Protein AF-A0A376MKL7-F1 (afdb_monomer_lite)

Sequence (128 aa):
MRRNWVRTDRPVTFGELKTYEEQLQSSGLEPAAINVSLNLPPDLYLMRSTGIDMDINYRYTMPPVKDSSRMDISLNNQFLQSFNLSSKQEANRLLLRIPVLQGLLDGKTDVSIPALKLGATQPAALRL

Secondary structure (DSSP, 8-state):
----PPPSSS---GGGG-SSTTTT---SSSPPP--------TT---TT---EEEEEE---PPPSS----EEEEEETTEEEEEEE--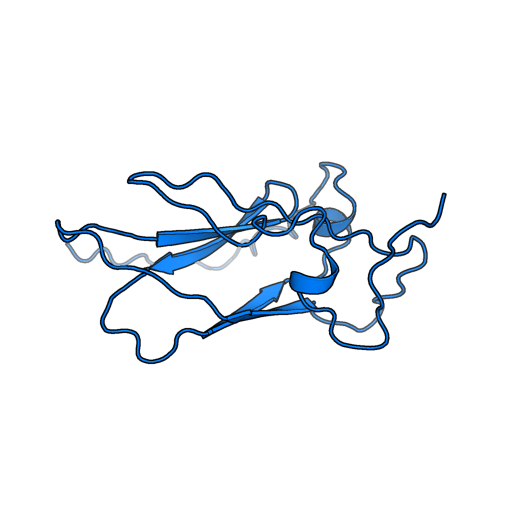TT-S--EEEEEE---HHHHS-SS--------TT---------

InterPro domains:
  IPR018513 Cellulose synthase BcsB, bacterial [PF03170] (3-120)
  IPR018513 Cellulose synthase BcsB, bacterial [PTHR39083] (7-113)

Organism: Escherichia coli (NCBI:txid562)

Radius of gyration: 18.12 Å; chains: 1; bounding box: 46×39×47 Å

pLDDT: mean 73.79, std 15.81, range [39.34, 92.44]

Foldseek 3Di:
DDPPADDPVDDDDLCSQDPDDCLPDFDDPDTDDRDGDHHHDPPPDCVPPQFDKDKDQADDDQDPDDDQDWDWDDALNHTDDIDGDDPPPPGSIDIDTGGPDVCSPVSPPPPPPPDDPPPDPDDDDDDD

Structure (mmCIF, N/CA/C/O backbone):
data_AF-A0A376MKL7-F1
#
_entry.id   AF-A0A376MKL7-F1
#
loop_
_atom_site.group_PDB
_atom_site.id
_atom_site.type_symbol
_atom_site.label_atom_id
_atom_site.label_alt_id
_atom_site.label_comp_id
_atom_site.label_asym_id
_atom_site.label_entity_id
_atom_site.label_seq_id
_atom_site.pdbx_PDB_ins_code
_atom_site.Cartn_x
_atom_site.Cartn_y
_atom_site.Cartn_z
_atom_site.occupancy
_atom_site.B_iso_or_equiv
_atom_site.auth_seq_id
_atom_site.auth_comp_id
_atom_site.auth_asym_id
_atom_site.auth_atom_id
_atom_site.pdbx_PDB_model_num
ATOM 1 N N . MET A 1 1 ? 22.081 -11.818 -8.700 1.00 42.84 1 MET A N 1
ATOM 2 C CA . MET A 1 1 ? 20.933 -11.137 -8.057 1.00 42.84 1 MET A CA 1
ATOM 3 C C . MET A 1 1 ? 19.711 -11.321 -8.947 1.00 42.84 1 MET A C 1
ATOM 5 O O . MET A 1 1 ? 19.760 -10.906 -10.098 1.00 42.84 1 MET A O 1
ATOM 9 N N . ARG A 1 2 ? 18.659 -12.005 -8.482 1.00 52.03 2 ARG A N 1
ATOM 10 C CA . ARG A 1 2 ? 17.437 -12.225 -9.275 1.00 52.03 2 ARG A CA 1
ATOM 11 C C . ARG A 1 2 ? 16.546 -10.991 -9.095 1.00 52.03 2 ARG A C 1
ATOM 13 O O . ARG A 1 2 ? 16.105 -10.735 -7.981 1.00 52.03 2 ARG A O 1
ATOM 20 N N . ARG A 1 3 ? 16.349 -10.180 -10.140 1.00 60.62 3 ARG A N 1
ATOM 21 C CA . ARG A 1 3 ? 15.396 -9.058 -10.083 1.00 60.62 3 ARG A CA 1
ATOM 22 C C . ARG A 1 3 ? 13.985 -9.638 -9.950 1.00 60.62 3 ARG A C 1
ATOM 24 O O . ARG A 1 3 ? 13.602 -10.471 -10.768 1.00 60.62 3 ARG A O 1
ATOM 31 N N . ASN A 1 4 ? 13.250 -9.241 -8.911 1.00 71.75 4 ASN A N 1
ATOM 32 C CA . ASN A 1 4 ? 11.865 -9.664 -8.703 1.00 71.75 4 ASN A CA 1
ATOM 33 C C . ASN A 1 4 ? 10.940 -8.759 -9.525 1.00 71.75 4 ASN A C 1
ATOM 35 O O . ASN A 1 4 ? 10.392 -7.794 -8.994 1.00 71.75 4 ASN A O 1
ATOM 39 N N . TRP A 1 5 ? 10.879 -9.004 -10.836 1.00 79.75 5 TRP A N 1
ATOM 40 C CA . TRP A 1 5 ? 9.982 -8.293 -11.744 1.00 79.75 5 TRP A CA 1
ATOM 41 C C . TRP A 1 5 ? 8.555 -8.822 -11.607 1.00 79.75 5 TRP A C 1
ATOM 43 O O . TRP A 1 5 ? 8.333 -10.033 -11.559 1.00 79.75 5 TRP A O 1
ATOM 53 N N . VAL A 1 6 ? 7.591 -7.907 -11.585 1.00 80.88 6 VAL A N 1
ATOM 54 C CA . VAL A 1 6 ? 6.166 -8.230 -11.604 1.00 80.88 6 VAL A CA 1
ATOM 55 C C . VAL A 1 6 ? 5.836 -8.873 -12.948 1.00 80.88 6 VAL A C 1
ATOM 57 O O . VAL A 1 6 ? 6.171 -8.347 -14.010 1.00 80.88 6 VAL A O 1
ATOM 60 N N . ARG A 1 7 ? 5.178 -10.029 -12.895 1.00 79.38 7 ARG A N 1
ATOM 61 C CA . ARG A 1 7 ? 4.660 -10.713 -14.079 1.00 79.38 7 ARG A CA 1
ATOM 62 C C . ARG A 1 7 ? 3.463 -9.958 -14.647 1.00 79.38 7 ARG A C 1
ATOM 64 O O . ARG A 1 7 ? 2.598 -9.521 -13.900 1.00 79.38 7 ARG A O 1
ATOM 71 N N . THR A 1 8 ? 3.416 -9.826 -15.964 1.00 77.62 8 THR A N 1
ATOM 72 C CA . THR A 1 8 ? 2.377 -9.072 -16.688 1.00 77.62 8 THR A CA 1
ATOM 73 C C . THR A 1 8 ? 1.385 -9.984 -17.402 1.00 77.62 8 THR A C 1
ATOM 75 O O . THR A 1 8 ? 0.336 -9.535 -17.848 1.00 77.62 8 THR A O 1
ATOM 78 N N . ASP A 1 9 ? 1.711 -11.272 -17.492 1.00 79.75 9 ASP A N 1
ATOM 79 C CA . ASP A 1 9 ? 0.916 -12.315 -18.133 1.00 79.75 9 ASP A CA 1
ATOM 80 C C . ASP A 1 9 ? -0.149 -12.917 -17.206 1.00 79.75 9 ASP A C 1
ATOM 82 O O . ASP A 1 9 ? -1.010 -13.672 -17.654 1.00 79.75 9 ASP A O 1
ATOM 86 N N . ARG A 1 10 ? -0.103 -12.590 -15.910 1.00 85.38 10 ARG A N 1
ATOM 87 C CA . ARG A 1 10 ? -1.076 -13.032 -14.910 1.00 85.38 10 ARG A CA 1
ATOM 88 C C . ARG A 1 10 ? -1.248 -12.007 -13.789 1.00 85.38 10 ARG A C 1
ATOM 90 O O . ARG A 1 10 ? -0.333 -11.220 -13.552 1.00 85.38 10 ARG A O 1
ATOM 97 N N . PRO A 1 11 ? -2.353 -12.079 -13.027 1.00 86.19 11 PRO A N 1
ATOM 98 C CA . PRO A 1 11 ? -2.453 -11.383 -11.754 1.00 86.19 11 PRO A CA 1
ATOM 99 C C . PRO A 1 11 ? -1.300 -11.768 -10.816 1.00 86.19 11 PRO A C 1
ATOM 101 O O . PRO A 1 11 ? -0.930 -12.945 -10.699 1.00 86.19 11 PRO A O 1
ATOM 104 N N . VAL A 1 12 ? -0.748 -10.761 -10.144 1.00 89.06 12 VAL A N 1
ATOM 105 C CA . VAL A 1 12 ? 0.264 -10.907 -9.096 1.00 89.06 12 VAL A CA 1
ATOM 106 C C . VAL A 1 12 ? -0.345 -10.428 -7.791 1.00 89.06 12 VAL A C 1
ATOM 108 O O . VAL A 1 12 ? -0.929 -9.348 -7.723 1.00 89.06 12 VAL A O 1
ATOM 111 N N . THR A 1 13 ? -0.232 -11.249 -6.757 1.00 91.56 13 THR A N 1
ATOM 112 C CA . THR A 1 13 ? -0.768 -10.924 -5.437 1.00 91.56 13 THR A CA 1
ATOM 113 C C . THR A 1 13 ? 0.215 -10.053 -4.661 1.00 91.56 13 THR A C 1
ATOM 115 O O . THR A 1 13 ? 1.430 -10.201 -4.790 1.00 91.56 13 THR A O 1
ATOM 118 N N . PHE A 1 14 ? -0.289 -9.201 -3.766 1.00 89.88 14 PHE A N 1
ATOM 119 C CA . PHE A 1 14 ? 0.571 -8.461 -2.835 1.00 89.88 14 PHE A CA 1
ATOM 120 C C . PHE A 1 14 ? 1.452 -9.393 -1.988 1.00 89.88 14 PHE A C 1
ATOM 122 O O . PHE A 1 14 ? 2.567 -9.024 -1.632 1.00 89.88 14 PHE A O 1
ATOM 129 N N . GLY A 1 15 ? 0.985 -10.618 -1.712 1.00 90.25 15 GLY A N 1
ATOM 130 C CA . GLY A 1 15 ? 1.735 -11.649 -0.992 1.00 90.25 15 GLY A CA 1
ATOM 131 C C . GLY A 1 15 ? 3.041 -12.059 -1.679 1.00 90.25 15 GLY A C 1
ATOM 132 O O . GLY A 1 15 ? 4.029 -12.304 -0.994 1.00 90.25 15 GLY A O 1
ATOM 133 N N . GLU A 1 16 ? 3.061 -12.080 -3.014 1.00 89.38 16 GLU A N 1
ATOM 134 C CA . GLU A 1 16 ? 4.250 -12.388 -3.826 1.00 89.38 16 GLU A CA 1
ATOM 135 C C . GLU A 1 16 ? 5.253 -11.226 -3.887 1.00 89.38 16 GLU A C 1
ATOM 137 O O . GLU A 1 16 ? 6.420 -11.421 -4.227 1.00 89.38 16 GLU A O 1
ATOM 142 N N . LEU A 1 17 ? 4.798 -10.013 -3.565 1.00 88.69 17 LEU A N 1
ATOM 143 C CA . LEU A 1 17 ? 5.610 -8.796 -3.550 1.00 88.69 17 LEU A CA 1
ATOM 144 C C . LEU A 1 17 ? 6.203 -8.503 -2.169 1.00 88.69 17 LEU A C 1
ATOM 146 O O . LEU A 1 17 ? 7.007 -7.579 -2.033 1.00 88.69 17 LEU A O 1
ATOM 150 N N . LYS A 1 18 ? 5.811 -9.275 -1.149 1.00 89.88 18 LYS A N 1
ATOM 151 C CA . LYS A 1 18 ? 6.326 -9.115 0.206 1.00 89.88 18 LYS A CA 1
ATOM 152 C C . LYS A 1 18 ? 7.824 -9.392 0.253 1.00 89.88 18 LYS A C 1
ATOM 154 O O . LYS A 1 18 ? 8.314 -10.375 -0.297 1.00 89.88 18 LYS A O 1
ATOM 159 N N . THR A 1 19 ? 8.538 -8.554 0.984 1.00 88.50 19 THR A N 1
ATOM 160 C CA . THR A 1 19 ? 9.938 -8.737 1.356 1.00 88.50 19 THR A CA 1
ATOM 161 C C . THR A 1 19 ? 10.077 -9.343 2.752 1.00 88.50 19 THR A C 1
ATOM 163 O O . THR A 1 19 ? 11.109 -9.942 3.042 1.00 88.50 19 THR A O 1
ATOM 166 N N . TYR A 1 20 ? 9.040 -9.246 3.593 1.00 90.44 20 TYR A N 1
ATOM 167 C CA . TYR A 1 20 ? 8.961 -9.881 4.912 1.00 90.44 20 TYR A CA 1
ATOM 168 C C . TYR A 1 20 ? 7.528 -10.324 5.252 1.00 90.44 20 TYR A C 1
ATOM 170 O O . TYR A 1 20 ? 6.550 -9.883 4.645 1.00 90.44 20 TYR A O 1
ATOM 178 N N . GLU A 1 21 ? 7.402 -11.245 6.208 1.00 87.31 21 GLU A N 1
ATOM 179 C CA . GLU A 1 21 ? 6.165 -11.988 6.482 1.00 87.31 21 GLU A CA 1
ATOM 180 C C . GLU A 1 21 ? 4.968 -11.081 6.810 1.00 87.31 21 GLU A C 1
ATOM 182 O O . GLU A 1 21 ? 3.900 -11.226 6.203 1.00 87.31 21 GLU A O 1
ATOM 187 N N . GLU A 1 22 ? 5.197 -10.094 7.675 1.00 90.38 22 GLU A N 1
ATOM 188 C CA . GLU A 1 22 ? 4.200 -9.179 8.242 1.00 90.38 22 GLU A CA 1
ATOM 189 C C . GLU A 1 22 ? 4.049 -7.853 7.475 1.00 90.38 22 GLU A C 1
ATOM 191 O O . GLU A 1 22 ? 3.503 -6.881 7.985 1.00 90.38 22 GLU A O 1
ATOM 196 N N . GLN A 1 23 ? 4.526 -7.763 6.234 1.00 92.12 23 GLN A N 1
ATOM 197 C CA . GLN A 1 23 ? 4.515 -6.484 5.512 1.00 92.12 23 GLN A CA 1
ATOM 198 C C . GLN A 1 23 ? 3.117 -5.957 5.180 1.00 92.12 23 GLN A C 1
ATOM 200 O O . GLN A 1 23 ? 2.926 -4.752 5.071 1.00 92.12 23 GLN A O 1
ATOM 205 N N . LEU A 1 24 ? 2.137 -6.846 5.012 1.00 92.44 24 LEU A N 1
ATOM 206 C CA . LEU A 1 24 ? 0.766 -6.486 4.625 1.00 92.44 24 LEU A CA 1
ATOM 207 C C . LEU A 1 24 ? -0.162 -6.289 5.826 1.00 92.44 24 LEU A C 1
ATOM 209 O O . LEU A 1 24 ? -1.382 -6.367 5.687 1.00 92.44 24 LEU A O 1
ATOM 213 N N . GLN A 1 25 ? 0.408 -6.061 7.004 1.00 91.69 25 GLN A N 1
ATOM 214 C CA . GLN A 1 25 ? -0.330 -5.750 8.216 1.00 91.69 25 GLN A CA 1
ATOM 215 C C . GLN A 1 25 ? 0.266 -4.515 8.877 1.00 91.69 25 GLN A C 1
ATOM 217 O O . GLN A 1 25 ? 1.464 -4.254 8.808 1.00 91.69 25 GLN A O 1
ATOM 222 N N . SER A 1 26 ? -0.605 -3.751 9.517 1.00 89.69 26 SER A N 1
ATOM 223 C CA . SER A 1 26 ? -0.228 -2.604 10.322 1.00 89.69 26 SER A CA 1
ATOM 224 C C . SER A 1 26 ? -1.195 -2.503 11.492 1.00 89.69 26 SER A C 1
ATOM 226 O O . SER A 1 26 ? -2.359 -2.898 11.383 1.00 89.69 26 SER A O 1
ATOM 228 N N . SER A 1 27 ? -0.702 -2.032 12.630 1.00 86.62 27 SER A N 1
ATOM 229 C CA . SER A 1 27 ? -1.439 -2.009 13.892 1.00 86.62 27 SER A CA 1
ATOM 230 C C . SER A 1 27 ? -1.130 -0.744 14.675 1.00 86.62 27 SER A C 1
ATOM 232 O O . SER A 1 27 ? -0.032 -0.204 14.565 1.00 86.62 27 SER A O 1
ATOM 234 N N . GLY A 1 28 ? -2.069 -0.328 15.518 1.00 82.81 28 GLY A N 1
ATOM 235 C CA . GLY A 1 28 ? -1.962 0.880 16.332 1.00 82.81 28 GLY A CA 1
ATOM 236 C C . GLY A 1 28 ? -3.172 1.786 16.134 1.00 82.81 28 GLY A C 1
ATOM 237 O O . GLY A 1 28 ? -4.056 1.477 15.337 1.00 82.81 28 GLY A O 1
ATOM 238 N N . LEU A 1 29 ? -3.209 2.891 16.881 1.00 76.44 29 LEU A N 1
ATOM 239 C CA . LEU A 1 29 ? -4.232 3.928 16.714 1.00 76.44 29 LEU A CA 1
ATOM 240 C C . LEU A 1 29 ? -4.027 4.695 15.398 1.00 76.44 29 LEU A C 1
ATOM 242 O O . LEU A 1 29 ? -4.984 4.977 14.689 1.00 76.44 29 LEU A O 1
ATOM 246 N N . GLU A 1 30 ? -2.764 4.947 15.051 1.00 81.31 30 GLU A N 1
ATOM 247 C CA . GLU A 1 30 ? -2.329 5.464 13.755 1.00 81.31 30 GLU A CA 1
ATOM 248 C C . GLU A 1 30 ? -1.382 4.433 13.122 1.00 81.31 30 GLU A C 1
ATOM 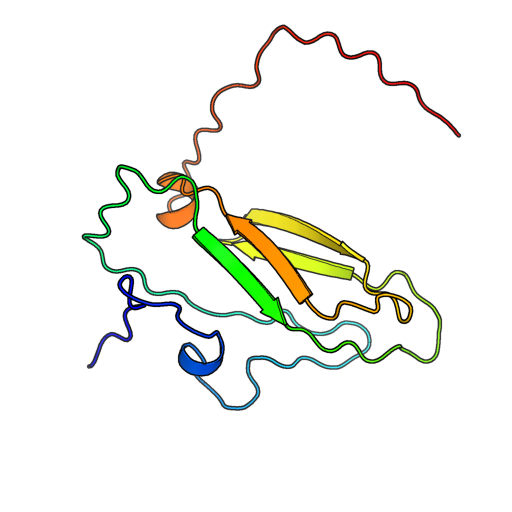250 O O . GLU A 1 30 ? -0.178 4.440 13.396 1.00 81.31 30 GLU A O 1
ATOM 255 N N . PRO A 1 31 ? -1.912 3.467 12.352 1.00 83.44 31 PRO A N 1
ATOM 256 C CA . PRO A 1 31 ? -1.091 2.435 11.738 1.00 83.44 31 PRO A CA 1
ATOM 257 C C . PRO A 1 31 ? -0.117 3.045 10.723 1.00 83.44 31 PRO A C 1
ATOM 259 O O . PRO A 1 31 ? -0.480 3.909 9.924 1.00 83.44 31 PRO A O 1
ATOM 262 N N . ALA A 1 32 ? 1.121 2.550 10.706 1.00 86.69 32 ALA A N 1
ATOM 263 C CA . ALA A 1 32 ? 2.088 2.908 9.676 1.00 86.69 32 ALA A CA 1
ATOM 264 C C . ALA A 1 32 ? 1.598 2.485 8.281 1.00 86.69 32 ALA A C 1
ATOM 266 O O . ALA A 1 32 ? 0.890 1.482 8.134 1.00 86.69 32 ALA A O 1
ATOM 267 N N . ALA A 1 33 ? 2.020 3.223 7.253 1.00 88.50 33 ALA A N 1
ATOM 268 C CA . ALA A 1 33 ? 1.697 2.898 5.871 1.00 88.50 33 ALA A CA 1
ATOM 269 C C . ALA A 1 33 ? 2.278 1.533 5.463 1.00 88.50 33 ALA A C 1
ATOM 271 O O . ALA A 1 33 ? 3.453 1.239 5.699 1.00 88.50 33 ALA A O 1
ATOM 272 N N . ILE A 1 34 ? 1.459 0.726 4.789 1.00 90.94 34 ILE A N 1
ATOM 273 C CA . ILE A 1 34 ? 1.898 -0.511 4.142 1.00 90.94 34 ILE A CA 1
ATOM 274 C C . ILE A 1 34 ? 2.495 -0.138 2.788 1.00 90.94 34 ILE A C 1
ATOM 276 O O . ILE A 1 34 ? 1.793 0.334 1.896 1.00 90.94 34 ILE A O 1
ATOM 280 N N . ASN A 1 35 ? 3.797 -0.360 2.631 1.00 90.56 35 ASN A N 1
ATOM 281 C CA . ASN A 1 35 ? 4.512 -0.053 1.398 1.00 90.56 35 ASN A CA 1
ATOM 282 C C . ASN A 1 35 ? 4.809 -1.343 0.641 1.00 90.56 35 ASN A C 1
ATOM 284 O O . ASN A 1 35 ? 5.425 -2.250 1.199 1.00 90.56 35 ASN A O 1
ATOM 288 N N . VAL A 1 36 ? 4.411 -1.413 -0.629 1.00 88.81 36 VAL A N 1
ATOM 289 C CA . VAL A 1 36 ? 4.708 -2.545 -1.514 1.00 88.81 36 VAL A CA 1
ATOM 290 C C . VAL A 1 36 ? 5.373 -2.025 -2.780 1.00 88.81 36 VAL A C 1
ATOM 292 O O . VAL A 1 36 ? 4.822 -1.172 -3.473 1.00 88.81 36 VAL A O 1
ATOM 295 N N . SER A 1 37 ? 6.553 -2.558 -3.092 1.00 86.56 37 SER A N 1
ATOM 296 C CA . SER A 1 37 ? 7.304 -2.167 -4.283 1.00 86.56 37 SER A CA 1
ATOM 297 C C . SER A 1 37 ? 6.925 -3.042 -5.472 1.00 86.56 37 SER A C 1
ATOM 299 O O . SER A 1 37 ? 7.103 -4.260 -5.453 1.00 86.56 37 SER A O 1
ATOM 301 N N . LEU A 1 38 ? 6.442 -2.405 -6.534 1.00 79.81 38 LEU A N 1
ATOM 302 C CA . LEU A 1 38 ? 6.149 -3.040 -7.815 1.00 79.81 38 LEU A CA 1
ATOM 303 C C . LEU A 1 38 ? 7.317 -2.775 -8.767 1.00 79.81 38 LEU A C 1
ATOM 305 O O . LEU A 1 38 ? 7.479 -1.662 -9.257 1.00 79.81 38 LEU A O 1
ATOM 309 N N . ASN A 1 39 ? 8.132 -3.791 -9.051 1.00 79.62 39 ASN A N 1
ATOM 310 C CA . ASN A 1 39 ? 9.166 -3.661 -10.078 1.00 79.62 39 ASN A CA 1
ATOM 311 C C . ASN A 1 39 ? 8.565 -4.031 -11.432 1.00 79.62 39 ASN A C 1
ATOM 313 O O . ASN A 1 39 ? 8.390 -5.213 -11.735 1.00 79.62 39 ASN A O 1
ATOM 317 N N . LEU A 1 40 ? 8.252 -3.034 -12.247 1.00 75.81 40 LEU A N 1
ATOM 318 C CA . LEU A 1 40 ? 7.753 -3.254 -13.599 1.00 75.81 40 LEU A CA 1
ATOM 319 C C . LEU A 1 40 ? 8.916 -3.473 -14.573 1.00 75.81 40 LEU A C 1
ATOM 321 O O . LEU A 1 40 ? 9.918 -2.763 -14.474 1.00 75.81 40 LEU A O 1
ATOM 325 N N . PRO A 1 41 ? 8.809 -4.430 -15.509 1.00 72.75 41 PRO A N 1
ATOM 326 C CA . PRO A 1 41 ? 9.848 -4.625 -16.507 1.00 72.75 41 PRO A CA 1
ATOM 327 C C . PRO A 1 41 ? 9.992 -3.363 -17.389 1.00 72.75 41 PRO A C 1
ATOM 329 O O . PRO A 1 41 ? 9.001 -2.677 -17.649 1.00 72.75 41 PRO A O 1
ATOM 332 N N . PRO A 1 42 ? 11.212 -3.013 -17.834 1.00 68.25 42 PRO A N 1
ATOM 333 C CA . PRO A 1 42 ? 11.477 -1.759 -18.552 1.00 68.25 42 PRO A CA 1
ATOM 334 C C . PRO A 1 42 ? 10.870 -1.710 -19.966 1.00 68.25 42 PRO A C 1
ATOM 336 O O . PRO A 1 42 ? 10.740 -0.635 -20.542 1.00 68.25 42 PRO A O 1
ATOM 339 N N . ASP A 1 43 ? 10.503 -2.860 -20.525 1.00 67.62 43 ASP A N 1
ATOM 340 C CA . ASP A 1 43 ? 9.890 -3.058 -21.841 1.00 67.62 43 ASP A CA 1
ATOM 341 C C . ASP A 1 43 ? 8.367 -3.264 -21.759 1.00 67.62 43 ASP A C 1
ATOM 343 O O . ASP A 1 43 ? 7.750 -3.830 -22.663 1.00 67.62 43 ASP A O 1
ATOM 347 N N . LEU A 1 44 ? 7.741 -2.793 -20.675 1.00 71.06 44 LEU A N 1
ATOM 348 C CA . LEU A 1 44 ? 6.308 -2.919 -20.445 1.00 71.06 44 LEU A CA 1
ATOM 349 C C . LEU A 1 44 ? 5.493 -2.157 -21.507 1.00 71.06 44 LEU A C 1
ATOM 351 O O . LEU A 1 44 ? 5.209 -0.964 -21.395 1.00 71.06 44 LEU A O 1
ATOM 355 N N . TYR A 1 45 ? 5.090 -2.875 -22.551 1.00 62.78 45 TYR A N 1
ATOM 356 C CA . TYR A 1 45 ? 4.305 -2.340 -23.656 1.00 62.78 45 TYR A CA 1
ATOM 357 C C . TYR A 1 45 ? 2.813 -2.280 -23.292 1.00 62.78 45 TYR A C 1
ATOM 359 O O . TYR A 1 45 ? 2.066 -3.239 -23.475 1.00 62.78 45 TYR A O 1
ATOM 367 N N . LEU A 1 46 ? 2.356 -1.132 -22.786 1.00 66.31 46 LEU A N 1
ATOM 368 C CA . LEU A 1 46 ? 0.961 -0.900 -22.369 1.00 66.31 46 LEU A CA 1
ATOM 369 C C . LEU A 1 46 ? 0.114 -0.222 -23.454 1.00 66.31 46 LEU A C 1
ATOM 371 O O . LEU A 1 46 ? -0.853 0.466 -23.144 1.00 66.31 46 LEU A O 1
ATOM 375 N N . MET A 1 47 ? 0.442 -0.390 -24.741 1.00 52.56 47 MET A N 1
ATOM 376 C CA . MET A 1 47 ? -0.107 0.464 -25.812 1.00 52.56 47 MET A CA 1
ATOM 377 C C . MET A 1 47 ? -1.616 0.324 -26.079 1.00 52.56 47 MET A C 1
ATOM 379 O O . MET A 1 47 ? -2.141 0.993 -26.966 1.00 52.56 47 MET A O 1
ATOM 383 N N . ARG A 1 48 ? -2.341 -0.501 -25.312 1.00 54.84 48 ARG A N 1
ATOM 384 C CA . ARG A 1 48 ? -3.813 -0.564 -25.321 1.00 54.84 48 ARG A CA 1
ATOM 385 C C . ARG A 1 48 ? -4.441 -0.811 -23.946 1.00 54.84 48 ARG A C 1
ATOM 387 O O . ARG A 1 48 ? -5.666 -0.918 -23.875 1.00 54.84 48 ARG A O 1
ATOM 394 N N . SER A 1 49 ? -3.658 -0.924 -22.867 1.00 58.25 49 SER A N 1
ATOM 395 C CA . SER A 1 49 ? -4.254 -1.112 -21.544 1.00 58.25 49 SER A CA 1
ATOM 396 C C . SER A 1 49 ? -4.695 0.244 -21.004 1.00 58.25 49 SER A C 1
ATOM 398 O O . SER A 1 49 ? -3.943 1.205 -20.898 1.00 58.25 49 SER A O 1
ATOM 400 N N . THR A 1 50 ? -5.980 0.336 -20.707 1.00 62.28 50 THR A N 1
ATOM 401 C CA . THR A 1 50 ? -6.634 1.556 -20.223 1.00 62.28 50 THR A CA 1
ATOM 402 C C . THR A 1 50 ? -6.492 1.722 -18.705 1.00 62.28 50 THR A C 1
ATOM 404 O O . THR A 1 50 ? -7.069 2.638 -18.128 1.00 62.28 50 THR A O 1
ATOM 407 N N . GLY A 1 51 ? -5.751 0.830 -18.042 1.00 74.25 51 GLY A N 1
ATOM 408 C CA . GLY A 1 51 ? -5.500 0.850 -16.606 1.00 74.25 51 GLY A CA 1
ATOM 409 C C . GLY A 1 51 ? -4.876 -0.453 -16.098 1.00 74.25 51 GLY A C 1
ATOM 410 O O . GLY A 1 51 ? -4.850 -1.451 -16.820 1.00 74.25 51 GLY A O 1
ATOM 411 N N . ILE A 1 52 ? -4.384 -0.425 -14.862 1.00 79.75 52 ILE A N 1
ATOM 412 C CA . ILE A 1 52 ? -4.063 -1.600 -14.047 1.00 79.75 52 ILE A CA 1
ATOM 413 C C . ILE A 1 52 ? -5.184 -1.736 -13.023 1.00 79.75 52 ILE A C 1
ATOM 415 O O . ILE A 1 52 ? -5.434 -0.803 -12.257 1.00 79.75 52 ILE A O 1
ATOM 419 N N . ASP A 1 53 ? -5.850 -2.883 -13.008 1.00 86.00 53 ASP A N 1
ATOM 420 C CA . ASP A 1 53 ? -6.838 -3.177 -11.980 1.00 86.00 53 ASP A CA 1
ATOM 421 C C . ASP A 1 53 ? -6.128 -3.683 -10.724 1.00 86.00 53 ASP A C 1
ATOM 423 O O . ASP A 1 53 ? -5.273 -4.571 -10.768 1.00 86.00 53 ASP A O 1
ATOM 427 N N . MET A 1 54 ? -6.481 -3.087 -9.595 1.00 88.00 54 MET A N 1
ATOM 428 C CA . MET A 1 54 ? -5.978 -3.420 -8.279 1.00 88.00 54 MET A CA 1
ATOM 429 C C . MET A 1 54 ? -7.148 -3.901 -7.428 1.00 88.00 54 MET A C 1
ATOM 431 O O . MET A 1 54 ? -8.104 -3.169 -7.174 1.00 88.00 54 MET A O 1
ATOM 435 N N . ASP A 1 55 ? -7.046 -5.151 -6.993 1.00 90.56 55 ASP A N 1
ATOM 436 C CA . ASP A 1 55 ? -8.030 -5.814 -6.148 1.00 90.56 55 ASP A CA 1
ATOM 437 C C . ASP A 1 55 ? -7.473 -5.950 -4.732 1.00 90.56 55 ASP A C 1
ATOM 439 O O . ASP A 1 55 ? -6.513 -6.689 -4.490 1.00 90.56 55 ASP A O 1
ATOM 443 N N . ILE A 1 56 ? -8.049 -5.194 -3.803 1.00 90.56 56 ILE A N 1
ATOM 444 C CA . ILE A 1 56 ? -7.602 -5.142 -2.416 1.00 90.56 56 ILE A CA 1
ATOM 445 C C . ILE A 1 56 ? -8.640 -5.832 -1.556 1.00 90.56 56 ILE A C 1
ATOM 447 O O . ILE A 1 56 ? -9.706 -5.285 -1.281 1.00 90.56 56 ILE A O 1
ATOM 451 N N . ASN A 1 57 ? -8.279 -7.013 -1.072 1.00 90.31 57 ASN A N 1
ATOM 452 C CA . ASN A 1 57 ? -9.013 -7.684 -0.013 1.00 90.31 57 ASN A CA 1
ATOM 453 C C . ASN A 1 57 ? -8.385 -7.274 1.319 1.00 90.31 57 ASN A C 1
ATOM 455 O O . ASN A 1 57 ? -7.213 -7.565 1.563 1.00 90.31 57 ASN A O 1
ATOM 459 N N . TYR A 1 58 ? -9.142 -6.572 2.157 1.00 88.56 58 TYR A N 1
ATOM 460 C CA . TYR A 1 58 ? -8.648 -6.012 3.412 1.00 88.56 58 TYR A CA 1
ATOM 461 C C . TYR A 1 58 ? -9.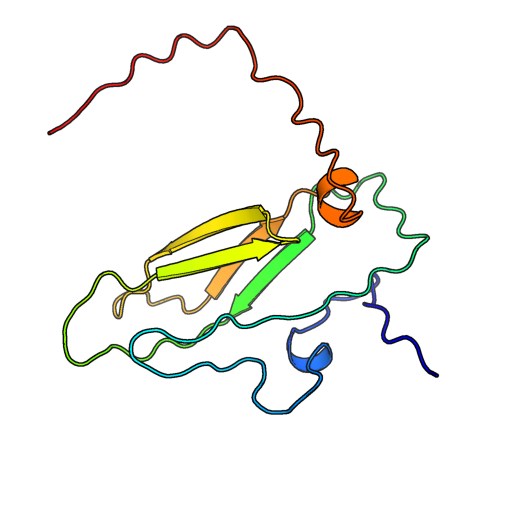438 -6.538 4.607 1.00 88.56 58 TYR A C 1
ATOM 463 O O . TYR A 1 58 ? -10.596 -6.922 4.495 1.00 88.56 58 TYR A O 1
ATOM 471 N N . ARG A 1 59 ? -8.812 -6.534 5.784 1.00 87.88 59 ARG A N 1
ATOM 472 C CA . ARG A 1 59 ? -9.500 -6.789 7.050 1.00 87.88 59 ARG A CA 1
ATOM 473 C C . ARG A 1 59 ? -9.226 -5.635 7.994 1.00 87.88 59 ARG A C 1
ATOM 475 O O . ARG A 1 59 ? -8.072 -5.351 8.296 1.00 87.88 59 ARG A O 1
ATOM 482 N N . TYR A 1 60 ? -10.293 -5.005 8.462 1.00 86.12 60 TYR A N 1
ATOM 483 C CA . TYR A 1 60 ? -10.236 -3.899 9.405 1.00 86.12 60 TYR A CA 1
ATOM 484 C C . TYR A 1 60 ? -10.782 -4.334 10.768 1.00 86.12 60 TYR A C 1
ATOM 486 O O . TYR A 1 60 ? -11.860 -4.922 10.854 1.00 86.12 60 TYR A O 1
ATOM 494 N N . THR A 1 61 ? -10.031 -4.040 11.829 1.00 83.12 61 THR A N 1
ATOM 495 C CA . THR A 1 61 ? -10.459 -4.260 13.214 1.00 83.12 61 THR A CA 1
ATOM 496 C C . THR A 1 61 ? -10.934 -2.932 13.783 1.00 83.12 61 THR A C 1
ATOM 498 O O . THR A 1 61 ? -10.151 -1.992 13.882 1.00 83.12 61 THR A O 1
ATOM 501 N N . MET A 1 62 ? -12.212 -2.853 14.154 1.00 77.19 62 MET A N 1
ATOM 502 C CA . MET A 1 62 ? -12.803 -1.618 14.667 1.00 77.19 62 MET A CA 1
ATOM 503 C C . MET A 1 62 ? -12.169 -1.223 16.015 1.00 77.19 62 MET A C 1
ATOM 505 O O . MET A 1 62 ? -12.109 -2.067 16.915 1.00 77.19 62 MET A O 1
ATOM 509 N N . PRO A 1 63 ? -11.724 0.034 16.184 1.00 76.88 63 PRO A N 1
ATOM 510 C CA . PRO A 1 63 ? -11.221 0.523 17.453 1.00 76.88 63 PRO A CA 1
ATOM 511 C C . PRO A 1 63 ? -12.361 0.648 18.480 1.00 76.88 63 PRO A C 1
ATOM 513 O O . PRO A 1 63 ? -13.532 0.765 18.108 1.00 76.88 63 PRO A O 1
ATOM 516 N N . PRO A 1 64 ? -12.043 0.659 19.789 1.00 75.06 64 PRO A N 1
ATOM 517 C CA . PRO A 1 64 ? -13.047 0.792 20.849 1.00 75.06 64 PRO A CA 1
ATOM 518 C C . PRO A 1 64 ? -13.844 2.103 20.791 1.00 75.06 64 PRO A C 1
ATOM 520 O O . PRO A 1 64 ? -14.989 2.157 21.235 1.00 75.06 64 PRO A O 1
ATOM 523 N N . VAL A 1 65 ? -13.240 3.163 20.248 1.00 76.81 65 VAL A N 1
ATOM 524 C CA . VAL A 1 65 ? -13.873 4.467 20.050 1.00 76.81 65 VAL A CA 1
ATOM 525 C C . VAL A 1 65 ? -14.194 4.610 18.573 1.00 76.81 65 VAL A C 1
ATOM 527 O O . VAL A 1 65 ? -13.311 4.472 17.734 1.00 76.81 65 VAL A O 1
ATOM 530 N N . LYS A 1 66 ? -15.460 4.886 18.250 1.00 69.44 66 LYS A N 1
ATOM 531 C CA . LYS A 1 66 ? -15.876 5.114 16.867 1.00 69.44 66 LYS A CA 1
ATOM 532 C C . LYS A 1 66 ? -15.153 6.341 16.315 1.00 69.44 66 LYS A C 1
ATOM 534 O O . LYS A 1 66 ? -15.324 7.438 16.842 1.00 69.44 66 LYS A O 1
ATOM 539 N N . ASP A 1 67 ? -14.404 6.148 15.242 1.00 74.19 67 ASP A N 1
ATOM 540 C CA . ASP A 1 67 ? -13.612 7.187 14.600 1.00 74.19 67 ASP A CA 1
ATOM 541 C C . ASP A 1 67 ? -13.960 7.325 13.108 1.00 74.19 67 ASP A C 1
ATOM 543 O O . ASP A 1 67 ? -14.874 6.680 12.581 1.00 74.19 67 ASP A O 1
ATOM 547 N N . SER A 1 68 ? -13.240 8.218 12.433 1.00 80.31 68 SER A N 1
ATOM 548 C CA . SER A 1 68 ? -13.259 8.389 10.982 1.00 80.31 68 SER A CA 1
ATOM 549 C C . SER A 1 68 ? -12.150 7.570 10.315 1.00 80.31 68 SER A C 1
ATOM 551 O O . SER A 1 68 ? -11.376 8.115 9.525 1.00 80.31 68 SER A O 1
ATOM 553 N N . SER A 1 69 ? -12.038 6.281 10.655 1.00 84.31 69 SER A N 1
ATOM 554 C CA . SER A 1 69 ? -11.058 5.379 10.043 1.00 84.31 69 SER A CA 1
ATOM 555 C C . SER A 1 69 ? -11.165 5.374 8.518 1.00 84.31 69 SER A C 1
ATOM 557 O O . SER A 1 69 ? -12.251 5.279 7.935 1.00 84.31 69 SER A O 1
ATOM 559 N N . ARG A 1 70 ? -10.011 5.454 7.860 1.00 87.94 70 ARG A N 1
ATOM 560 C CA . ARG A 1 70 ? -9.899 5.611 6.410 1.00 87.94 70 ARG A CA 1
ATOM 561 C C . ARG A 1 70 ? -8.649 4.904 5.890 1.00 87.94 70 ARG A C 1
ATOM 563 O O . ARG A 1 70 ? -7.622 4.887 6.559 1.00 87.94 70 ARG A O 1
ATOM 570 N N . MET A 1 71 ? -8.751 4.319 4.702 1.00 89.06 71 MET A N 1
ATOM 571 C CA . MET A 1 71 ? -7.641 3.727 3.963 1.00 89.06 71 MET A CA 1
ATOM 572 C C . MET A 1 71 ? -7.333 4.601 2.753 1.00 89.06 71 MET A C 1
ATOM 574 O O . MET A 1 71 ? -8.068 4.586 1.766 1.00 89.06 71 MET A O 1
ATOM 578 N N . ASP A 1 72 ? -6.235 5.346 2.844 1.00 91.44 72 ASP A N 1
ATOM 579 C CA . ASP A 1 72 ? -5.692 6.107 1.726 1.00 91.44 72 ASP A CA 1
ATOM 580 C C . ASP A 1 72 ? -4.784 5.227 0.872 1.00 91.44 72 ASP A C 1
ATOM 582 O O . ASP A 1 72 ? -3.903 4.534 1.382 1.00 91.44 72 ASP A O 1
ATOM 586 N N . ILE A 1 73 ? -4.990 5.276 -0.443 1.00 89.00 73 ILE A N 1
ATOM 587 C CA . ILE A 1 73 ? -4.168 4.550 -1.408 1.00 89.00 73 ILE A CA 1
ATOM 588 C C . ILE A 1 73 ? -3.421 5.554 -2.268 1.00 89.00 73 ILE A C 1
ATOM 590 O O . ILE A 1 73 ? -4.019 6.448 -2.874 1.00 89.00 73 ILE A O 1
ATOM 594 N N . SER A 1 74 ? -2.109 5.359 -2.341 1.00 88.44 74 SER A N 1
ATOM 595 C CA . SER A 1 74 ? -1.187 6.205 -3.085 1.00 88.44 74 SER A CA 1
ATOM 596 C C . SER A 1 74 ? -0.234 5.348 -3.910 1.00 88.44 74 SER A C 1
ATOM 598 O O . SER A 1 74 ? 0.143 4.251 -3.499 1.00 88.44 74 SER A O 1
ATOM 600 N N . LEU A 1 75 ? 0.186 5.866 -5.060 1.00 83.69 75 LEU A N 1
ATOM 601 C CA . LEU A 1 75 ? 1.190 5.258 -5.929 1.00 83.69 75 LEU A CA 1
ATOM 602 C C . LEU A 1 75 ? 2.260 6.299 -6.236 1.00 83.69 75 LEU A C 1
ATOM 604 O O . LEU A 1 75 ? 1.919 7.408 -6.631 1.00 83.69 75 LEU A O 1
ATOM 608 N N . ASN A 1 76 ? 3.538 5.960 -6.048 1.00 80.50 76 ASN A N 1
ATOM 609 C CA . ASN A 1 76 ? 4.658 6.880 -6.290 1.00 80.50 76 ASN A CA 1
ATOM 610 C C . ASN A 1 76 ? 4.448 8.260 -5.635 1.00 80.50 76 ASN A C 1
ATOM 612 O O . ASN A 1 76 ? 4.628 9.299 -6.264 1.00 80.50 76 ASN A O 1
ATOM 616 N N . ASN A 1 77 ? 3.996 8.259 -4.374 1.00 81.56 77 ASN A N 1
ATOM 617 C CA . ASN A 1 77 ? 3.676 9.458 -3.588 1.00 81.56 77 ASN A CA 1
ATOM 618 C C . ASN A 1 77 ? 2.504 10.305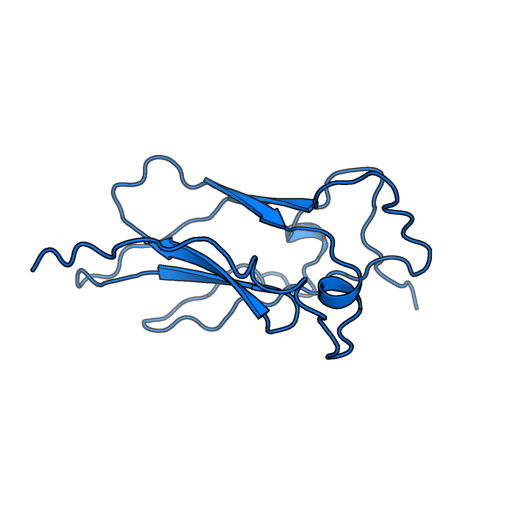 -4.124 1.00 81.56 77 ASN A C 1
ATOM 620 O O . ASN A 1 77 ? 2.234 11.377 -3.586 1.00 81.56 77 ASN A O 1
ATOM 624 N N . GLN A 1 78 ? 1.771 9.823 -5.128 1.00 82.81 78 GLN A N 1
ATOM 625 C CA . GLN A 1 78 ? 0.564 10.462 -5.639 1.00 82.81 78 GLN A CA 1
ATOM 626 C C . GLN A 1 78 ? -0.672 9.782 -5.058 1.00 82.81 78 GLN A C 1
ATOM 628 O O . GLN A 1 78 ? -0.852 8.570 -5.184 1.00 82.81 78 GLN A O 1
ATOM 633 N N . PHE A 1 79 ? -1.524 10.576 -4.414 1.00 86.44 79 PHE A N 1
ATOM 634 C CA . PHE A 1 79 ? -2.794 10.106 -3.877 1.00 86.44 79 PHE A CA 1
ATOM 635 C C . PHE A 1 79 ? -3.717 9.659 -5.012 1.00 86.44 79 PHE A C 1
ATOM 637 O O . PHE A 1 79 ? -3.948 10.408 -5.963 1.00 86.44 79 PHE A O 1
ATOM 644 N N . LEU A 1 80 ? -4.248 8.444 -4.895 1.00 84.38 80 LEU A N 1
ATOM 645 C CA . LEU A 1 80 ? -5.186 7.879 -5.856 1.00 84.38 80 LEU A CA 1
ATOM 646 C C . LEU A 1 80 ? -6.612 7.942 -5.323 1.00 84.38 80 LEU A C 1
ATOM 648 O O . LEU A 1 80 ? -7.475 8.547 -5.957 1.00 84.38 80 LEU A O 1
ATOM 652 N N . GLN A 1 81 ? -6.876 7.301 -4.179 1.00 86.75 81 GLN A N 1
ATOM 653 C CA . GLN A 1 81 ? -8.243 7.177 -3.689 1.00 86.75 81 GLN A CA 1
ATOM 654 C C . GLN A 1 81 ? -8.379 6.986 -2.175 1.00 86.75 81 GLN A C 1
ATOM 656 O O . GLN A 1 81 ? -7.542 6.401 -1.493 1.00 86.75 81 GLN A O 1
ATOM 661 N N . SER A 1 82 ? -9.508 7.538 -1.730 1.00 89.56 82 SER A N 1
ATOM 662 C CA . SER A 1 82 ? -10.214 7.480 -0.459 1.00 89.56 82 SER A CA 1
ATOM 663 C C . SER A 1 82 ? -11.183 6.345 -0.155 1.00 89.56 82 SER A C 1
ATOM 665 O O . SER A 1 82 ? -12.222 6.325 -0.813 1.00 89.56 82 SER A O 1
ATOM 667 N N . PHE A 1 83 ? -10.974 5.507 0.860 1.00 87.56 83 PHE A N 1
ATOM 668 C CA . PHE A 1 83 ? -11.999 4.593 1.360 1.00 87.56 83 PHE A CA 1
ATOM 669 C C . PHE A 1 83 ? -12.238 4.763 2.854 1.00 87.56 83 PHE A C 1
ATOM 671 O O . PHE A 1 83 ? -11.352 4.536 3.670 1.00 87.56 83 PHE A O 1
ATOM 678 N N . ASN A 1 84 ? -13.470 5.112 3.224 1.00 85.94 84 ASN A N 1
ATOM 679 C CA . ASN A 1 84 ? -13.891 5.059 4.620 1.00 85.94 84 ASN A CA 1
ATOM 680 C C . ASN A 1 84 ? -13.969 3.596 5.056 1.00 85.94 84 ASN A C 1
ATOM 682 O O . ASN A 1 84 ? -14.616 2.789 4.382 1.00 85.94 84 ASN A O 1
ATOM 686 N N . LEU A 1 85 ? -13.334 3.282 6.181 1.00 83.06 85 LEU A N 1
ATOM 687 C CA . LEU A 1 85 ? -13.379 1.968 6.803 1.00 83.06 85 LEU A CA 1
ATOM 688 C C . LEU A 1 85 ? -14.510 1.974 7.824 1.00 83.06 85 LEU A C 1
ATOM 690 O O . LEU A 1 85 ? -14.496 2.736 8.789 1.00 83.06 85 LEU A O 1
ATOM 694 N N . SER A 1 86 ? -15.520 1.140 7.602 1.00 76.50 86 SER A N 1
ATOM 695 C CA . SER A 1 86 ? -16.644 1.010 8.522 1.00 76.50 86 SER A CA 1
ATOM 696 C C . SER A 1 86 ? -16.940 -0.452 8.817 1.00 76.50 86 SER A C 1
ATOM 698 O O . SER A 1 86 ? -16.868 -1.307 7.939 1.00 76.50 86 SER A O 1
ATOM 700 N N . SER A 1 87 ? -17.357 -0.737 10.049 1.00 66.25 87 SER A N 1
ATOM 701 C CA . SER A 1 87 ? -17.765 -2.084 10.473 1.00 66.25 87 SER A CA 1
ATOM 702 C C . SER A 1 87 ? -19.021 -2.612 9.770 1.00 66.25 87 SER A C 1
ATOM 704 O O . SER A 1 87 ? -19.357 -3.781 9.924 1.00 66.25 87 SER A O 1
ATOM 706 N N . LYS A 1 88 ? -19.723 -1.759 9.010 1.00 62.56 88 LYS A N 1
ATOM 707 C CA . LYS A 1 88 ? -20.941 -2.093 8.258 1.00 62.56 88 LYS A CA 1
ATOM 708 C C . LYS A 1 88 ? -20.693 -2.418 6.785 1.00 62.56 88 LYS A C 1
ATOM 710 O O . LYS A 1 88 ? -21.641 -2.787 6.097 1.00 62.56 88 LYS A O 1
ATOM 715 N N . GLN A 1 89 ? -19.474 -2.248 6.272 1.00 62.53 89 GLN A N 1
ATOM 716 C CA . GLN A 1 89 ? -19.167 -2.691 4.914 1.00 62.53 89 GLN A CA 1
ATOM 717 C C . GLN A 1 89 ? -19.095 -4.219 4.900 1.00 62.53 89 GLN A C 1
ATOM 719 O O . GLN A 1 89 ? -18.134 -4.811 5.374 1.00 62.53 89 GLN A O 1
ATOM 724 N N . GLU A 1 90 ? -20.124 -4.852 4.338 1.00 56.06 90 GLU A N 1
ATOM 725 C CA . GLU A 1 90 ? -20.154 -6.303 4.102 1.00 56.06 90 GLU A CA 1
ATOM 726 C C . GLU A 1 90 ? -19.078 -6.746 3.093 1.00 56.06 90 GLU A C 1
ATOM 728 O O . GLU A 1 90 ? -18.641 -7.896 3.100 1.00 56.06 90 GLU A O 1
ATOM 733 N N . ALA A 1 91 ? -18.607 -5.825 2.244 1.00 62.16 91 ALA A N 1
ATOM 734 C CA . ALA A 1 91 ? -17.572 -6.077 1.252 1.00 62.16 91 ALA A CA 1
ATOM 735 C C . ALA A 1 91 ? -16.197 -5.599 1.746 1.00 62.16 91 ALA A C 1
ATOM 737 O O . ALA A 1 91 ? -15.829 -4.438 1.590 1.00 62.16 91 ALA A O 1
ATOM 738 N N . ASN A 1 92 ? -15.400 -6.535 2.262 1.00 79.88 92 ASN A N 1
ATOM 739 C CA . ASN A 1 92 ? -13.971 -6.387 2.584 1.00 79.88 92 ASN A CA 1
ATOM 740 C C . ASN A 1 92 ? -13.070 -6.273 1.331 1.00 79.88 92 ASN A C 1
ATOM 742 O O . ASN A 1 92 ? -11.921 -6.716 1.334 1.00 79.88 92 ASN A O 1
ATOM 746 N N . ARG A 1 93 ? -13.605 -5.749 0.223 1.00 85.62 93 ARG A N 1
ATOM 747 C CA . ARG A 1 93 ? -12.963 -5.754 -1.092 1.00 85.62 93 ARG A CA 1
ATOM 748 C C . ARG A 1 93 ? -13.093 -4.394 -1.756 1.00 85.62 93 ARG A C 1
ATOM 750 O O . ARG A 1 93 ? -14.198 -3.877 -1.899 1.00 85.62 93 ARG A O 1
ATOM 757 N N . LEU A 1 94 ? -11.967 -3.850 -2.200 1.00 86.38 94 LEU A N 1
ATOM 758 C CA . LEU A 1 94 ? -11.885 -2.606 -2.955 1.00 86.38 94 LEU A CA 1
ATOM 759 C C . LEU A 1 94 ? -11.353 -2.917 -4.347 1.00 86.38 94 LEU A C 1
ATOM 761 O O . LEU A 1 94 ? -10.314 -3.557 -4.494 1.00 86.38 94 LEU A O 1
ATOM 765 N N . LEU A 1 95 ? -12.068 -2.447 -5.363 1.00 86.69 95 LEU A N 1
ATOM 766 C CA . LEU A 1 95 ? -11.622 -2.505 -6.747 1.00 86.69 95 LEU A CA 1
ATOM 767 C C . LEU A 1 95 ? -11.205 -1.103 -7.165 1.00 86.69 95 LEU A C 1
ATOM 769 O O . LEU A 1 95 ? -12.027 -0.186 -7.203 1.00 86.69 95 LEU A O 1
ATOM 773 N N . LEU A 1 96 ? -9.921 -0.946 -7.452 1.00 85.25 96 LEU A N 1
ATOM 774 C CA . LEU A 1 96 ? -9.346 0.292 -7.947 1.00 85.25 96 LEU A CA 1
ATOM 775 C C . LEU A 1 96 ? -8.855 0.075 -9.365 1.00 85.25 96 LEU A C 1
ATOM 777 O O . LEU A 1 96 ? -8.233 -0.938 -9.670 1.00 85.25 96 LEU A O 1
ATOM 781 N N . ARG A 1 97 ? -9.068 1.071 -10.217 1.00 84.94 97 ARG A N 1
ATOM 782 C CA . ARG A 1 97 ? -8.487 1.094 -11.552 1.00 84.94 97 ARG A CA 1
ATOM 783 C C . ARG A 1 97 ? -7.476 2.216 -11.634 1.00 84.94 97 ARG A C 1
ATOM 785 O O . ARG A 1 97 ? -7.839 3.389 -11.624 1.00 84.94 97 ARG A O 1
ATOM 792 N N . ILE A 1 98 ? -6.208 1.846 -11.709 1.00 80.44 98 ILE A N 1
ATOM 793 C CA . ILE A 1 98 ? -5.098 2.786 -11.793 1.00 80.44 98 ILE A CA 1
ATOM 794 C C . ILE A 1 98 ? -4.910 3.151 -13.263 1.00 80.44 98 ILE A C 1
ATOM 796 O O . ILE A 1 98 ? -4.597 2.265 -14.062 1.00 80.44 98 ILE A O 1
ATOM 800 N N . PRO A 1 99 ? -5.090 4.419 -13.663 1.00 73.31 99 PRO A N 1
ATOM 801 C CA . PRO A 1 99 ? -4.819 4.822 -15.030 1.00 73.31 99 PRO A CA 1
ATOM 802 C C . PRO A 1 99 ? -3.321 4.682 -15.302 1.00 73.31 99 PRO A C 1
ATOM 804 O O . PRO A 1 99 ? -2.484 5.217 -14.578 1.00 73.31 99 PRO A O 1
ATOM 807 N N . VAL A 1 100 ? -2.973 3.967 -16.366 1.00 70.31 100 VAL A N 1
ATOM 808 C CA . VAL A 1 100 ? -1.586 3.864 -16.813 1.00 70.31 100 VAL A CA 1
ATOM 809 C C . VAL A 1 100 ? -1.245 5.143 -17.568 1.00 70.31 100 VAL A C 1
ATOM 811 O O . VAL A 1 100 ? -1.402 5.238 -18.783 1.00 70.31 100 VAL A O 1
ATOM 814 N N . LEU A 1 101 ? -0.793 6.151 -16.837 1.00 67.50 101 LEU A N 1
ATOM 815 C CA . LEU A 1 101 ? -0.110 7.298 -17.418 1.00 67.50 101 LEU A CA 1
ATOM 816 C C . LEU A 1 101 ? 1.389 7.024 -17.303 1.00 67.50 101 LEU A C 1
ATOM 818 O O . LEU A 1 101 ? 1.858 6.703 -16.213 1.00 67.50 101 LEU A O 1
ATOM 822 N N . GLN A 1 102 ? 2.144 7.147 -18.399 1.00 63.59 102 GLN A N 1
ATOM 823 C CA . GLN A 1 102 ? 3.600 6.921 -18.384 1.00 63.59 102 GLN A CA 1
ATOM 824 C C . GLN A 1 102 ? 4.290 7.692 -17.243 1.00 63.59 102 GLN A C 1
ATOM 826 O O . GLN A 1 102 ? 5.113 7.114 -16.542 1.00 63.59 102 GLN A O 1
ATOM 831 N N . GLY A 1 103 ? 3.880 8.938 -16.972 1.00 61.94 103 GLY A N 1
ATOM 832 C CA . GLY A 1 103 ? 4.431 9.746 -15.875 1.00 61.94 103 GLY A CA 1
ATOM 833 C C . GLY A 1 103 ? 4.092 9.252 -14.460 1.00 61.94 103 GLY A C 1
ATOM 834 O O . GLY A 1 103 ? 4.904 9.416 -13.559 1.00 61.94 103 GLY A O 1
ATOM 835 N N . LEU A 1 104 ? 2.937 8.603 -14.253 1.00 65.06 104 LEU A N 1
ATOM 836 C CA . LEU A 1 104 ? 2.562 8.043 -12.943 1.00 65.06 104 LEU A CA 1
ATOM 837 C C . LEU A 1 104 ? 3.423 6.819 -12.597 1.00 65.06 104 LEU A C 1
ATOM 839 O O . LEU A 1 104 ? 3.667 6.558 -11.424 1.00 65.06 104 LEU A O 1
ATOM 843 N N . LEU A 1 105 ? 3.894 6.070 -13.600 1.00 66.75 105 LEU A N 1
ATOM 844 C CA . LEU A 1 105 ? 4.697 4.858 -13.404 1.00 66.75 105 LEU A CA 1
ATOM 845 C C . LEU A 1 105 ? 6.208 5.115 -13.405 1.00 66.75 105 LEU A C 1
ATOM 847 O O . LEU A 1 105 ? 6.932 4.403 -12.714 1.00 66.75 105 LEU A O 1
ATOM 851 N N . ASP A 1 106 ? 6.685 6.110 -14.158 1.00 61.62 106 ASP A N 1
ATOM 852 C CA . ASP A 1 106 ? 8.124 6.352 -14.357 1.00 61.62 106 ASP A CA 1
ATOM 853 C C . ASP A 1 106 ? 8.798 7.029 -13.145 1.00 61.62 106 ASP A C 1
ATOM 855 O O . ASP A 1 106 ? 10.012 7.206 -13.143 1.00 61.62 106 ASP A O 1
ATOM 859 N N . GLY A 1 107 ? 8.044 7.425 -12.105 1.00 55.81 107 GLY A N 1
ATOM 860 C CA . GLY A 1 107 ? 8.564 8.018 -10.857 1.00 55.81 107 GLY A CA 1
ATOM 861 C C . GLY A 1 107 ? 9.329 9.343 -11.027 1.00 55.81 107 GLY A C 1
ATOM 862 O O . GLY A 1 107 ? 9.688 9.987 -10.043 1.00 55.81 107 GLY A O 1
ATOM 863 N N . LYS A 1 108 ? 9.572 9.766 -12.271 1.00 55.66 108 LYS A N 1
ATOM 864 C CA . LYS A 1 108 ? 10.121 11.056 -12.666 1.00 55.66 108 LYS A CA 1
ATOM 865 C C . LYS A 1 108 ? 8.978 12.058 -12.626 1.00 55.66 108 LYS A C 1
ATOM 867 O O . LYS A 1 108 ? 7.957 11.882 -13.279 1.00 55.66 108 LYS A O 1
ATOM 872 N N . THR A 1 109 ? 9.165 13.096 -11.831 1.00 48.09 109 THR A N 1
ATOM 873 C CA . THR A 1 109 ? 8.181 14.082 -11.366 1.00 48.09 109 THR A CA 1
ATOM 874 C C . THR A 1 109 ? 7.512 14.963 -12.433 1.00 48.09 109 THR A C 1
ATOM 876 O O . THR A 1 109 ? 6.898 15.959 -12.072 1.00 48.09 109 THR A O 1
ATOM 879 N N . ASP A 1 110 ? 7.547 14.610 -13.719 1.00 50.34 110 ASP A N 1
ATOM 880 C CA . ASP A 1 110 ? 6.839 15.335 -14.782 1.00 50.34 110 ASP A CA 1
ATOM 881 C C . ASP A 1 110 ? 5.551 14.606 -15.182 1.00 50.34 110 ASP A C 1
ATOM 883 O O . ASP A 1 110 ? 5.402 14.040 -16.268 1.00 50.34 110 ASP A O 1
ATOM 887 N N . VAL A 1 111 ? 4.570 14.630 -14.277 1.00 49.88 111 VAL A N 1
ATOM 888 C CA . VAL A 1 111 ? 3.189 14.289 -14.629 1.00 49.88 111 VAL A CA 1
ATOM 889 C C . VAL A 1 111 ? 2.563 15.517 -15.280 1.00 49.88 111 VAL A C 1
ATOM 891 O O . VAL A 1 111 ? 2.012 16.388 -14.609 1.00 49.88 111 VAL A O 1
ATOM 894 N N . SER A 1 112 ? 2.637 15.587 -16.609 1.00 48.00 112 SER A N 1
ATOM 895 C CA . SER A 1 112 ? 1.802 16.511 -17.375 1.00 48.00 112 SER A CA 1
ATOM 896 C C . SER A 1 112 ? 0.349 16.049 -17.245 1.00 48.00 112 SER A C 1
ATOM 898 O O . SER A 1 112 ? -0.094 15.117 -17.919 1.00 48.00 112 SER A O 1
ATOM 900 N N . ILE A 1 113 ? -0.383 16.652 -16.307 1.00 52.66 113 ILE A N 1
ATOM 901 C CA . ILE A 1 113 ? -1.837 16.515 -16.215 1.00 52.66 113 ILE A CA 1
ATOM 902 C C . ILE A 1 113 ? -2.382 17.052 -17.545 1.00 52.66 113 ILE A C 1
ATOM 904 O O . ILE A 1 113 ? -2.157 18.233 -17.828 1.00 52.66 113 ILE A O 1
ATOM 908 N N . PRO A 1 114 ? -3.064 16.244 -18.385 1.00 40.28 114 PRO A N 1
ATOM 909 C CA . PRO A 1 114 ? -3.713 16.784 -19.568 1.00 40.28 114 PRO A CA 1
ATOM 910 C C . PRO A 1 114 ? -4.653 17.878 -19.084 1.00 40.28 114 PRO A C 1
ATOM 912 O O . PRO A 1 114 ? -5.490 17.629 -18.214 1.00 40.28 114 PRO A O 1
ATOM 915 N N . ALA A 1 115 ? -4.408 19.090 -19.585 1.00 46.06 115 ALA A N 1
ATOM 916 C CA . ALA A 1 115 ? -5.030 20.313 -19.127 1.00 46.06 115 ALA A CA 1
ATOM 917 C C . ALA A 1 115 ? -6.502 20.069 -18.806 1.00 46.06 115 ALA A C 1
ATOM 919 O O . ALA A 1 115 ? -7.264 19.552 -19.630 1.00 46.06 115 ALA A O 1
ATOM 920 N N . LEU A 1 116 ? -6.858 20.439 -17.576 1.00 39.34 116 LEU A N 1
ATOM 921 C CA . LEU A 1 116 ? -8.199 20.826 -17.180 1.00 39.34 116 LEU A CA 1
ATOM 922 C C . LEU A 1 116 ? -8.972 21.271 -18.431 1.00 39.34 116 LEU A C 1
ATOM 924 O O . LEU A 1 116 ? -8.537 22.204 -19.113 1.00 39.34 116 LEU A O 1
ATOM 928 N N . LYS A 1 117 ? -10.078 20.596 -18.769 1.00 48.78 117 LYS A N 1
ATOM 929 C CA . LYS A 1 117 ? -10.985 21.091 -19.808 1.00 48.78 117 LYS A CA 1
ATOM 930 C C . LYS A 1 117 ? -11.506 22.456 -19.347 1.00 48.78 117 LYS A C 1
ATOM 932 O O . LYS A 1 117 ? -12.495 22.536 -18.623 1.00 48.78 117 LYS A O 1
ATOM 937 N N . LEU A 1 118 ? -10.812 23.521 -19.745 1.00 44.62 118 LEU A N 1
ATOM 938 C CA . LEU A 1 118 ? -11.289 24.895 -19.713 1.00 44.62 118 LEU A CA 1
ATOM 939 C C . LEU A 1 118 ? -12.591 24.915 -20.519 1.00 44.62 118 LEU A C 1
ATOM 941 O O . LEU A 1 118 ? -12.572 24.738 -21.734 1.00 44.62 118 LEU A O 1
ATOM 945 N N . GLY A 1 119 ? -13.724 25.035 -19.826 1.00 46.25 119 GLY A N 1
ATOM 946 C CA . GLY A 1 119 ? -15.036 25.147 -20.466 1.00 46.25 119 GLY A CA 1
ATOM 947 C C . GLY A 1 119 ? -16.230 24.590 -19.690 1.00 46.25 119 GLY A C 1
ATOM 948 O O . GLY A 1 119 ? -17.356 24.826 -20.109 1.00 46.25 119 GLY A O 1
ATOM 949 N N . ALA A 1 120 ? -16.044 23.878 -18.574 1.00 48.00 120 ALA A N 1
ATOM 950 C CA . ALA A 1 120 ? -17.176 23.418 -17.767 1.00 48.00 120 ALA A CA 1
ATOM 951 C C . ALA A 1 120 ? -17.451 24.382 -16.602 1.00 48.00 120 ALA A C 1
ATOM 953 O O . ALA A 1 120 ? -16.895 24.243 -15.515 1.00 48.00 120 ALA A O 1
ATOM 954 N N . THR A 1 121 ? -18.331 25.357 -16.821 1.00 47.38 121 THR A N 1
ATOM 955 C CA . THR A 1 121 ? -18.993 26.103 -15.743 1.00 47.38 121 THR A CA 1
ATOM 956 C C . THR A 1 121 ? -19.874 25.121 -14.965 1.00 47.38 121 THR A C 1
ATOM 958 O O . THR A 1 121 ? -21.005 24.844 -15.356 1.00 47.38 121 THR A O 1
ATOM 961 N N . GLN A 1 122 ? -19.352 24.531 -13.889 1.00 44.72 122 GLN A N 1
ATOM 962 C CA . GLN A 1 122 ? -20.157 23.738 -12.958 1.00 44.72 122 GLN A CA 1
ATOM 963 C C . GLN A 1 122 ? -20.577 24.634 -11.786 1.00 44.72 122 GLN A C 1
ATOM 965 O O . GLN A 1 122 ? -19.712 25.043 -11.010 1.00 44.72 122 GLN A O 1
ATOM 970 N N . PRO A 1 123 ? -21.870 24.968 -11.625 1.00 50.38 123 PRO A N 1
ATOM 971 C CA . PRO A 1 123 ? -22.324 25.637 -10.416 1.00 50.38 123 PRO A CA 1
ATOM 972 C C . PRO A 1 123 ? -22.219 24.661 -9.238 1.00 50.38 123 PRO A C 1
ATOM 974 O O . PRO A 1 123 ? -22.882 23.625 -9.204 1.00 50.38 123 PRO A O 1
ATOM 977 N N . ALA A 1 124 ? -21.363 24.991 -8.272 1.00 46.75 124 ALA A N 1
ATOM 978 C CA . ALA A 1 124 ? -21.288 24.286 -7.002 1.00 46.75 124 ALA A CA 1
ATOM 979 C C . ALA A 1 124 ? -22.495 24.683 -6.139 1.00 46.75 124 ALA A C 1
ATOM 981 O O . ALA A 1 124 ? -22.613 25.829 -5.710 1.00 46.75 124 ALA A O 1
ATOM 982 N N . ALA A 1 125 ? -23.396 23.736 -5.881 1.00 45.56 125 ALA A N 1
ATOM 983 C CA . ALA A 1 125 ? -24.402 23.882 -4.838 1.00 45.56 125 ALA A CA 1
ATOM 984 C C . ALA A 1 125 ? -23.781 23.456 -3.502 1.00 45.56 125 ALA A C 1
ATOM 986 O O . ALA A 1 125 ? -23.527 22.273 -3.275 1.00 45.56 125 ALA A O 1
ATOM 987 N N . LEU A 1 126 ? -23.533 24.427 -2.623 1.00 41.84 126 LEU A N 1
ATOM 988 C CA . LEU A 1 126 ? -23.219 24.169 -1.222 1.00 41.84 126 LEU A CA 1
ATOM 989 C C . LEU A 1 126 ? -24.517 23.731 -0.523 1.00 41.84 126 LEU A C 1
ATOM 991 O O . LEU A 1 126 ? -25.511 24.459 -0.554 1.00 41.84 126 LEU A O 1
ATOM 995 N N . ARG A 1 127 ? -24.528 22.555 0.104 1.00 40.19 127 ARG A N 1
ATOM 996 C CA . ARG A 1 127 ? -25.515 22.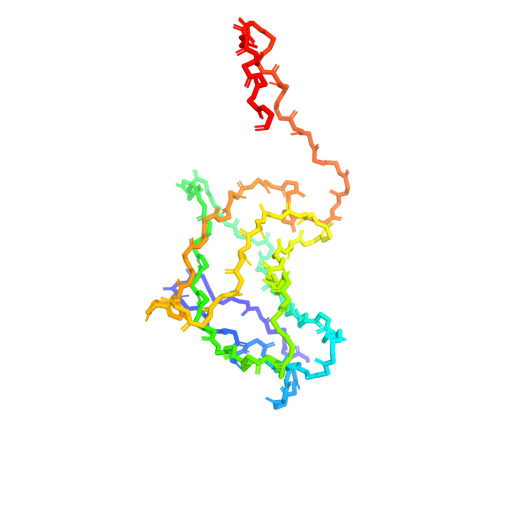222 1.140 1.00 40.19 127 ARG A CA 1
ATOM 997 C C . ARG A 1 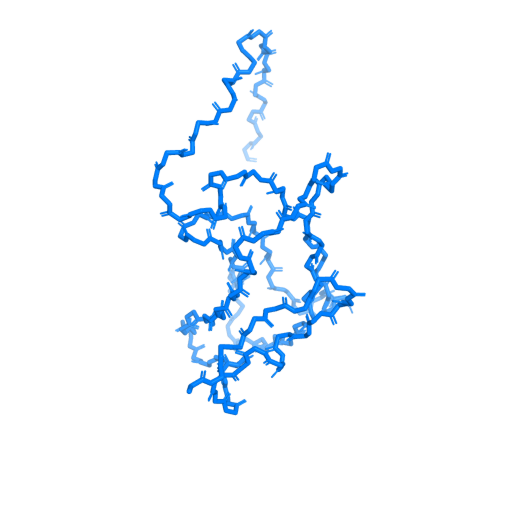127 ? -24.763 22.185 2.467 1.00 40.19 127 ARG A C 1
ATOM 999 O O . ARG A 1 127 ? -23.723 21.535 2.536 1.00 40.19 127 ARG A O 1
ATOM 1006 N N . LEU A 1 128 ? -25.265 22.975 3.418 1.00 49.84 128 LEU A N 1
ATOM 1007 C CA . LEU A 1 128 ? -24.783 23.088 4.797 1.00 49.84 128 LEU A CA 1
ATOM 1008 C C . LEU A 1 128 ? -24.794 21.729 5.504 1.00 49.84 128 LEU A C 1
ATOM 1010 O O . LEU A 1 128 ? -25.745 20.954 5.240 1.00 49.84 128 LEU A O 1
#